Protein AF-A0A170X9P3-F1 (afdb_monomer_lite)

pLDDT: mean 81.85, std 16.05, range [38.91, 95.62]

Organism: Triatoma infestans (NCBI:txid30076)

Sequence (70 aa):
KKQSKTIMNGNASVNPMKKVTVVLGAQWGDEGKGKVVDMLATHADLVCRCQGGNNAGHTVVVDEQEFAFT

Foldseek 3Di:
DDDDPDDDPDPPPPPPDDDDDDQDDPDDDPPLSLVVCVVCVVVDPDDDDDDDDPPHWRWDDDPNDIDIDD

Structure (mmCIF, N/CA/C/O backbone):
data_AF-A0A170X9P3-F1
#
_entry.id   AF-A0A170X9P3-F1
#
loop_
_atom_site.group_PDB
_atom_site.id
_atom_site.type_symbol
_atom_site.label_atom_id
_atom_site.label_alt_id
_atom_site.label_comp_id
_atom_site.label_asym_id
_atom_site.label_entity_id
_atom_site.label_seq_id
_atom_site.pdbx_PDB_ins_code
_atom_site.Cartn_x
_atom_site.Cartn_y
_atom_site.Cartn_z
_atom_site.occupancy
_atom_site.B_iso_or_equiv
_atom_site.auth_seq_id
_atom_site.auth_comp_id
_atom_site.auth_asym_id
_atom_site.auth_atom_id
_atom_site.pdbx_PDB_model_num
ATOM 1 N N . LYS A 1 1 ? -17.762 -55.717 3.280 1.00 43.25 1 LYS A N 1
ATOM 2 C CA . LYS A 1 1 ? -18.294 -54.428 3.796 1.00 43.25 1 LYS A CA 1
ATOM 3 C C . LYS A 1 1 ? -18.853 -53.628 2.619 1.00 43.25 1 LYS A C 1
ATOM 5 O O . LY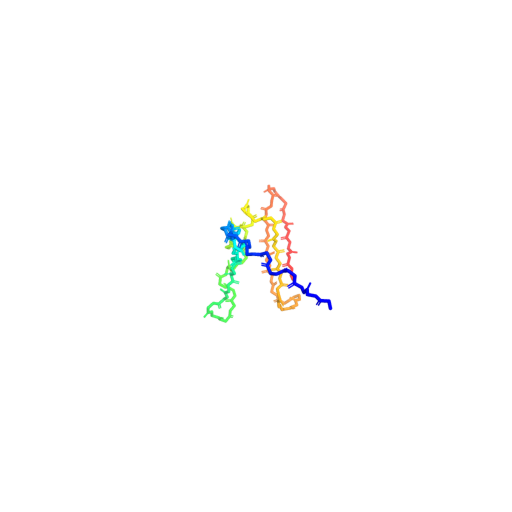S A 1 1 ? -18.069 -53.068 1.868 1.00 43.25 1 LYS A O 1
ATOM 10 N N . LYS A 1 2 ? -20.175 -53.645 2.398 1.00 38.91 2 LYS A N 1
ATOM 11 C CA . LYS A 1 2 ? -20.827 -52.786 1.393 1.00 38.91 2 LYS A CA 1
ATOM 12 C C . LYS A 1 2 ? -20.727 -51.341 1.884 1.00 38.91 2 LYS A C 1
ATOM 14 O O . LYS A 1 2 ? -21.260 -51.044 2.948 1.00 38.91 2 LYS A O 1
ATOM 19 N N . GLN A 1 3 ? -20.035 -50.469 1.154 1.00 42.66 3 GLN A N 1
ATOM 20 C CA . GLN A 1 3 ? -20.198 -49.035 1.366 1.00 42.66 3 GLN A CA 1
ATOM 21 C C . GLN A 1 3 ? -21.501 -48.618 0.691 1.00 42.66 3 GLN A C 1
ATOM 23 O O . GLN A 1 3 ? -21.659 -48.749 -0.522 1.00 42.66 3 GLN A O 1
ATOM 28 N N . SER A 1 4 ? -22.458 -48.201 1.513 1.00 44.28 4 SER A N 1
ATOM 29 C CA . SER A 1 4 ? -23.715 -47.623 1.064 1.00 44.28 4 SER A CA 1
ATOM 30 C C . SER A 1 4 ? -23.404 -46.302 0.361 1.00 44.28 4 SER A C 1
ATOM 32 O O . SER A 1 4 ? -22.925 -45.362 0.992 1.00 44.28 4 SER A O 1
ATOM 34 N N . LYS A 1 5 ? -23.626 -46.234 -0.955 1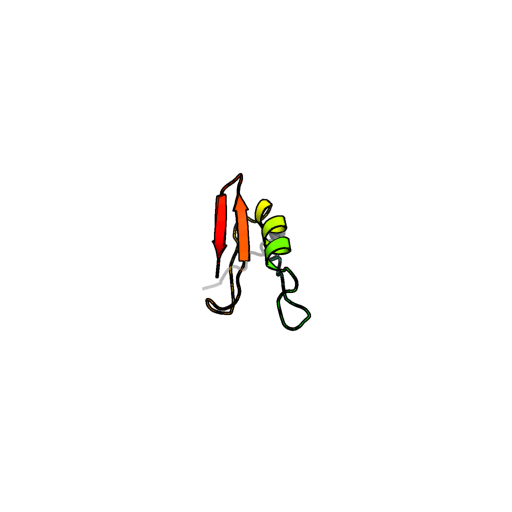.00 52.66 5 LYS A N 1
ATOM 35 C CA . LYS A 1 5 ? -23.615 -44.970 -1.698 1.00 52.66 5 LYS A CA 1
ATOM 36 C C . LYS A 1 5 ? -24.936 -44.261 -1.400 1.00 52.66 5 LYS A C 1
ATOM 38 O O . LYS A 1 5 ? -25.933 -44.490 -2.076 1.00 52.66 5 LYS A O 1
ATOM 43 N N . THR A 1 6 ? -24.947 -43.421 -0.370 1.00 50.28 6 THR A N 1
ATOM 44 C CA . THR A 1 6 ? -26.004 -42.421 -0.197 1.00 50.28 6 THR A CA 1
ATOM 45 C C . THR A 1 6 ? -25.779 -41.347 -1.257 1.00 50.28 6 THR A C 1
ATOM 47 O O . THR A 1 6 ? -24.796 -40.611 -1.192 1.00 50.28 6 THR A O 1
ATOM 50 N N . ILE A 1 7 ? -26.649 -41.284 -2.266 1.00 58.81 7 ILE A N 1
ATOM 51 C CA . ILE A 1 7 ? -26.665 -40.168 -3.214 1.00 58.81 7 ILE A CA 1
ATOM 52 C C . ILE A 1 7 ? -27.202 -38.955 -2.455 1.00 58.81 7 ILE A C 1
ATOM 54 O O . ILE A 1 7 ? -28.392 -38.869 -2.170 1.00 58.81 7 ILE A O 1
ATOM 58 N N . MET A 1 8 ? -26.309 -38.043 -2.071 1.00 53.34 8 MET A N 1
ATOM 59 C CA . MET A 1 8 ? -26.711 -36.724 -1.600 1.00 53.34 8 MET A CA 1
ATOM 60 C C . MET A 1 8 ? -27.029 -35.870 -2.828 1.00 53.34 8 MET A C 1
ATOM 62 O O . MET A 1 8 ? -26.137 -35.592 -3.628 1.00 53.34 8 MET A O 1
ATOM 66 N N . ASN A 1 9 ? -28.288 -35.453 -2.979 1.00 56.12 9 ASN A N 1
ATOM 67 C CA . ASN A 1 9 ? -28.657 -34.362 -3.881 1.00 56.12 9 ASN A CA 1
ATOM 68 C C . ASN A 1 9 ? -28.038 -33.069 -3.335 1.00 56.12 9 ASN A C 1
ATOM 70 O O . ASN A 1 9 ? -28.638 -32.351 -2.539 1.00 56.12 9 ASN A O 1
ATOM 74 N N . GLY A 1 10 ? -26.784 -32.826 -3.704 1.00 50.25 10 GLY A N 1
ATOM 75 C CA . GLY A 1 10 ? -26.013 -31.675 -3.271 1.00 50.25 10 GLY A CA 1
ATOM 76 C C . GLY A 1 10 ? -26.226 -30.493 -4.201 1.00 50.25 10 GLY A C 1
ATOM 77 O O . GLY A 1 10 ? -25.427 -30.281 -5.106 1.00 50.25 10 GLY A O 1
ATOM 78 N N . ASN A 1 11 ? -27.224 -29.659 -3.912 1.00 59.97 11 ASN A N 1
ATOM 79 C CA . ASN A 1 11 ? -27.125 -28.240 -4.253 1.00 59.97 11 ASN A CA 1
ATOM 80 C C . ASN A 1 11 ? -26.170 -27.602 -3.236 1.00 59.97 11 ASN A C 1
ATOM 82 O O . ASN A 1 11 ? -26.589 -26.897 -2.321 1.00 59.97 11 ASN A O 1
ATOM 86 N N . ALA A 1 12 ? -24.879 -27.928 -3.337 1.00 62.09 12 ALA A N 1
ATOM 87 C CA . ALA A 1 12 ? -23.855 -27.237 -2.576 1.00 62.09 12 ALA A CA 1
ATOM 88 C C . ALA A 1 12 ? -23.814 -25.800 -3.103 1.00 62.09 12 ALA A C 1
ATOM 90 O O . ALA A 1 12 ? -23.337 -25.559 -4.211 1.00 62.09 12 ALA A O 1
ATOM 91 N N . SER A 1 13 ? -24.374 -24.859 -2.341 1.00 62.00 13 SER A N 1
ATOM 92 C CA . SER A 1 13 ? -24.196 -23.431 -2.589 1.00 62.00 13 SER A CA 1
ATOM 93 C C . SER A 1 13 ? -22.699 -23.155 -2.566 1.00 62.00 13 SER A C 1
ATOM 95 O O . SER A 1 13 ? -22.082 -23.117 -1.501 1.00 62.00 13 SER A O 1
ATOM 97 N N . VAL A 1 14 ? -22.095 -23.047 -3.747 1.00 66.00 14 VAL A N 1
ATOM 98 C CA . VAL A 1 14 ? -20.691 -22.684 -3.888 1.00 66.00 14 VAL A CA 1
ATOM 99 C C . VAL A 1 14 ? -20.588 -21.259 -3.366 1.00 66.00 14 VAL A C 1
ATOM 101 O O . VAL A 1 14 ? -21.034 -20.326 -4.029 1.00 66.00 14 VAL A O 1
ATOM 104 N N . ASN A 1 15 ? -20.065 -21.082 -2.152 1.00 69.62 15 ASN A N 1
ATOM 105 C CA . ASN A 1 15 ? -19.742 -19.749 -1.662 1.00 69.62 15 ASN A CA 1
ATOM 106 C C . ASN A 1 15 ? -18.790 -19.121 -2.687 1.00 69.62 15 ASN A C 1
ATOM 108 O O . ASN A 1 15 ? -17.747 -19.723 -2.968 1.00 69.62 15 ASN A O 1
ATOM 112 N N . PRO A 1 16 ? -19.136 -17.972 -3.293 1.00 72.44 16 PRO A N 1
ATOM 113 C CA . PRO A 1 16 ? -18.273 -17.365 -4.286 1.00 72.44 16 PRO A CA 1
ATOM 114 C C . PRO A 1 16 ? -16.9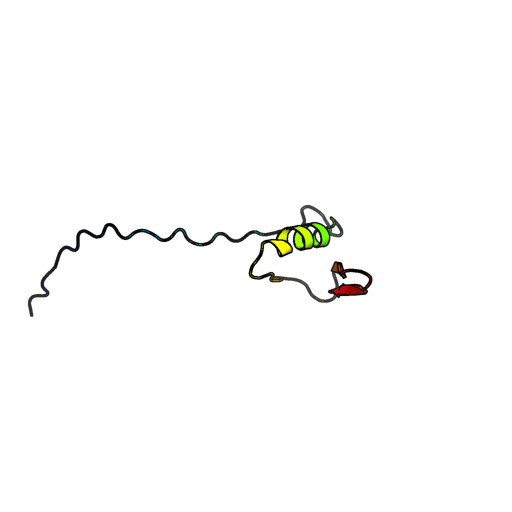24 -17.084 -3.628 1.00 72.44 16 PRO A C 1
ATOM 116 O O . PRO A 1 16 ? -16.842 -16.430 -2.588 1.00 72.44 16 PRO A O 1
ATOM 119 N N . MET A 1 17 ? -15.866 -17.642 -4.215 1.00 74.44 17 MET A N 1
ATOM 120 C CA . MET A 1 17 ? -14.501 -17.449 -3.746 1.00 74.44 17 MET A CA 1
ATOM 121 C C . MET A 1 17 ? -14.210 -15.945 -3.696 1.00 74.44 17 MET A C 1
ATOM 123 O O . MET A 1 17 ? -14.478 -15.231 -4.668 1.00 74.44 17 MET A O 1
ATOM 127 N N . LYS A 1 18 ? -13.699 -15.450 -2.561 1.00 81.12 18 LYS A N 1
ATOM 128 C CA . LYS A 1 18 ? -13.370 -14.028 -2.427 1.00 81.12 18 LYS A CA 1
ATOM 129 C C . LYS A 1 18 ? -12.318 -13.651 -3.474 1.00 81.12 18 LYS A C 1
ATOM 131 O O . LYS A 1 18 ? -11.301 -14.326 -3.613 1.00 81.12 18 LYS A O 1
ATOM 136 N N . LYS A 1 19 ? -12.588 -12.582 -4.224 1.00 89.62 19 LYS A N 1
ATOM 137 C CA . LYS A 1 19 ? -11.667 -12.044 -5.230 1.00 89.62 19 LYS A CA 1
ATOM 138 C C . LYS A 1 19 ? -10.614 -11.169 -4.553 1.00 89.62 19 LYS A C 1
ATOM 140 O O . LYS A 1 19 ? -10.907 -10.524 -3.551 1.00 89.62 19 LYS A O 1
ATOM 145 N N . VAL A 1 20 ? -9.417 -11.135 -5.131 1.00 93.62 20 VAL A N 1
ATOM 146 C CA . VAL A 1 20 ? -8.310 -10.281 -4.684 1.00 93.62 20 VAL A CA 1
ATOM 147 C C . VAL A 1 20 ? -8.109 -9.164 -5.702 1.00 93.62 20 VAL A C 1
ATOM 149 O O . VAL A 1 20 ? -8.086 -9.421 -6.906 1.00 93.62 20 VAL A O 1
ATOM 152 N N . THR A 1 21 ? -7.954 -7.935 -5.216 1.00 95.62 21 THR A N 1
ATOM 153 C CA . THR A 1 21 ? -7.593 -6.771 -6.032 1.00 95.62 21 THR A CA 1
ATOM 154 C C . THR A 1 21 ? -6.079 -6.601 -6.0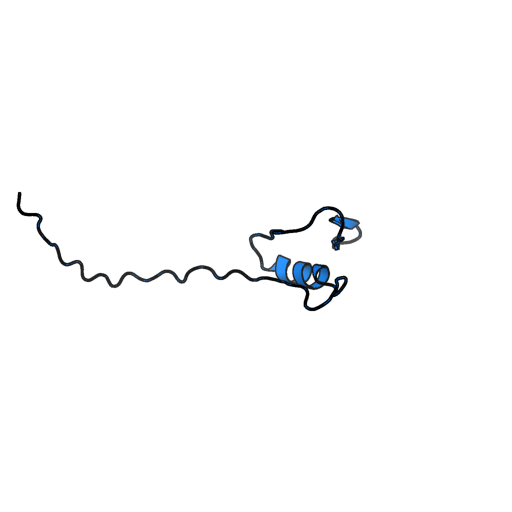16 1.00 95.62 21 THR A C 1
ATOM 156 O O . THR A 1 21 ? -5.461 -6.681 -4.957 1.00 95.62 21 THR A O 1
ATOM 159 N N . VAL A 1 22 ? -5.477 -6.367 -7.183 1.00 95.50 22 VAL A N 1
ATOM 160 C CA . VAL A 1 22 ? -4.022 -6.227 -7.331 1.00 95.50 22 VAL A CA 1
ATOM 161 C C . VAL A 1 22 ? -3.709 -4.911 -8.037 1.00 95.50 22 VAL A C 1
ATOM 163 O O . VAL A 1 22 ? -4.294 -4.612 -9.076 1.00 95.50 22 VAL A O 1
ATOM 166 N N . VAL A 1 23 ? -2.771 -4.142 -7.481 1.00 94.81 23 VAL A N 1
ATOM 167 C CA . VAL A 1 23 ? -2.251 -2.901 -8.073 1.00 94.81 23 VAL A CA 1
ATOM 168 C C . VAL A 1 23 ? -0.819 -3.149 -8.547 1.00 94.81 23 VAL A C 1
ATOM 170 O O . VAL A 1 23 ? 0.031 -3.571 -7.764 1.00 94.81 23 VAL A O 1
ATOM 173 N N . LEU A 1 24 ? -0.550 -2.899 -9.831 1.00 94.00 24 LEU A N 1
ATOM 174 C CA . LEU A 1 24 ? 0.747 -3.132 -10.479 1.00 94.00 24 LEU A CA 1
ATOM 175 C C . LEU A 1 24 ? 1.196 -1.893 -11.257 1.00 94.00 24 LEU A C 1
ATOM 177 O O . LEU A 1 24 ? 0.377 -1.077 -11.673 1.00 94.00 24 LEU A O 1
ATOM 181 N N . GLY A 1 25 ? 2.511 -1.760 -11.440 1.00 92.62 25 GLY A N 1
ATOM 182 C CA . GLY A 1 25 ? 3.099 -0.715 -12.280 1.00 92.62 25 GLY A CA 1
ATOM 183 C C . GLY A 1 25 ? 3.086 -1.157 -13.730 1.00 92.62 25 GLY A C 1
ATOM 184 O O . GLY A 1 25 ? 3.369 -2.318 -14.015 1.00 92.62 25 GLY A O 1
ATOM 185 N N . ALA A 1 26 ? 2.742 -0.242 -14.627 1.00 94.50 26 ALA A N 1
ATOM 186 C CA . ALA A 1 26 ? 2.770 -0.494 -16.063 1.00 94.50 26 ALA A CA 1
ATOM 187 C C . ALA A 1 26 ? 4.069 0.006 -16.718 1.00 94.50 26 ALA A C 1
ATOM 189 O O . ALA A 1 26 ? 4.289 -0.260 -17.898 1.00 94.50 26 ALA A O 1
ATOM 190 N N . GLN A 1 27 ? 4.904 0.749 -15.982 1.00 92.75 27 GLN A 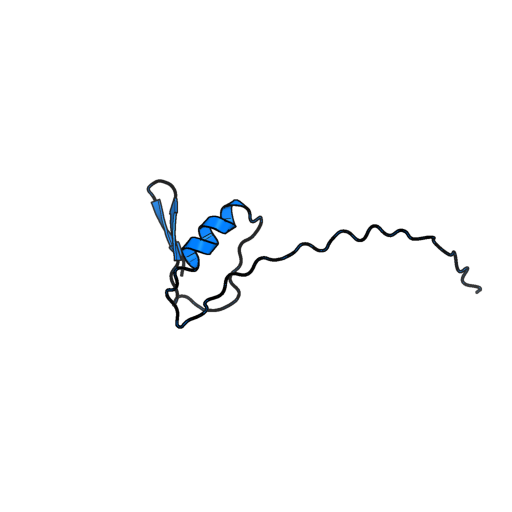N 1
ATOM 191 C CA . GLN A 1 27 ? 6.113 1.397 -16.485 1.00 92.75 27 GLN A CA 1
ATOM 192 C C . GLN A 1 27 ? 7.311 1.106 -15.557 1.00 92.75 27 GLN A C 1
ATOM 194 O O . GLN A 1 27 ? 7.331 0.110 -14.832 1.00 92.75 27 GLN A O 1
ATOM 199 N N . TRP A 1 28 ? 8.337 1.963 -15.605 1.00 89.75 28 TRP A N 1
ATOM 200 C CA . TRP A 1 28 ? 9.578 1.843 -14.835 1.00 89.75 28 TRP A CA 1
ATOM 201 C C . TRP A 1 28 ? 9.532 2.573 -13.485 1.00 89.75 28 TRP A C 1
ATOM 203 O O . TRP A 1 28 ? 10.506 3.207 -13.091 1.00 89.75 28 TRP A O 1
ATOM 213 N N . GLY A 1 29 ? 8.424 2.455 -12.752 1.00 87.06 29 GLY A N 1
ATOM 214 C CA . GLY A 1 29 ? 8.310 3.006 -11.401 1.00 87.06 29 GLY A CA 1
ATOM 215 C C . GLY A 1 29 ? 7.667 4.390 -11.335 1.00 87.06 29 GLY A C 1
ATOM 216 O O . GLY A 1 29 ? 7.274 4.965 -12.346 1.00 87.06 29 GLY A O 1
ATOM 217 N N . ASP A 1 30 ? 7.490 4.865 -10.100 1.00 87.81 30 ASP A N 1
ATOM 218 C CA . ASP A 1 30 ? 6.935 6.177 -9.740 1.00 87.81 30 ASP A CA 1
ATOM 219 C C . ASP A 1 30 ? 5.601 6.566 -10.401 1.00 87.81 30 ASP A C 1
ATOM 221 O O . ASP A 1 30 ? 5.239 7.734 -10.488 1.00 87.81 30 ASP A O 1
ATOM 225 N N . GLU A 1 31 ? 4.780 5.581 -10.772 1.00 92.25 31 GLU A N 1
ATOM 226 C CA . GLU A 1 31 ? 3.463 5.812 -11.383 1.00 92.25 31 GLU A CA 1
ATOM 227 C C . GLU A 1 31 ? 2.389 6.247 -10.366 1.00 92.25 31 GLU A C 1
ATOM 229 O O . GLU A 1 31 ? 1.211 6.350 -10.699 1.00 92.25 31 GLU A O 1
ATOM 234 N N . GLY A 1 32 ? 2.763 6.446 -9.097 1.00 90.25 32 GLY A N 1
ATOM 235 C CA . GLY A 1 32 ? 1.827 6.829 -8.037 1.00 90.25 32 GLY A CA 1
ATOM 236 C C . GLY A 1 32 ? 0.959 5.681 -7.512 1.00 90.25 32 GLY A C 1
ATOM 237 O O . GLY A 1 32 ? -0.115 5.924 -6.963 1.00 90.25 32 GLY A O 1
ATOM 238 N N . LYS A 1 33 ? 1.421 4.427 -7.631 1.00 93.19 33 LYS A N 1
ATOM 239 C CA . LYS A 1 33 ? 0.706 3.226 -7.145 1.00 93.19 33 LYS A CA 1
ATOM 240 C C . LYS A 1 33 ? 0.266 3.336 -5.688 1.00 93.19 33 LYS A C 1
ATOM 242 O O . LYS A 1 33 ? -0.832 2.902 -5.363 1.00 93.19 33 LYS A O 1
ATOM 247 N N . GLY A 1 34 ? 1.097 3.946 -4.842 1.00 92.12 34 GLY A N 1
ATOM 248 C CA . GLY A 1 34 ? 0.779 4.184 -3.438 1.00 92.12 34 GLY A CA 1
ATOM 249 C C . GLY A 1 34 ? -0.538 4.938 -3.259 1.00 92.12 34 GLY A C 1
ATOM 250 O O . GLY A 1 34 ? -1.402 4.492 -2.521 1.00 92.12 34 GLY A O 1
ATOM 251 N N . LYS A 1 35 ? -0.773 6.001 -4.035 1.00 93.00 35 LYS A N 1
ATOM 252 C CA . LYS A 1 35 ? -2.027 6.766 -3.969 1.00 93.00 35 LYS A CA 1
ATOM 253 C C . LYS A 1 35 ? -3.253 5.931 -4.352 1.00 93.00 35 LYS A C 1
ATOM 255 O O . LYS A 1 35 ? -4.322 6.094 -3.778 1.00 93.00 35 LYS A O 1
ATOM 260 N N . VAL A 1 36 ? -3.111 5.035 -5.329 1.00 94.38 36 VAL A N 1
ATOM 261 C CA . VAL A 1 36 ? -4.191 4.113 -5.714 1.00 94.38 36 VAL A CA 1
ATOM 262 C C . VAL A 1 36 ? -4.435 3.075 -4.619 1.00 94.38 36 VAL A C 1
ATOM 264 O O . VAL A 1 36 ? -5.585 2.777 -4.313 1.00 94.38 36 VAL A O 1
ATOM 267 N N . VAL A 1 37 ? -3.367 2.544 -4.017 1.00 94.38 37 VAL A N 1
ATOM 268 C CA . VAL A 1 37 ? -3.457 1.607 -2.890 1.00 94.38 37 VAL A CA 1
ATOM 269 C C . VAL A 1 37 ? -4.141 2.263 -1.693 1.00 94.38 37 VAL A C 1
ATOM 271 O O . VAL A 1 37 ? -5.042 1.648 -1.140 1.00 94.38 37 VAL A O 1
ATOM 274 N N . ASP A 1 38 ? -3.791 3.502 -1.354 1.00 93.88 38 ASP A N 1
ATOM 275 C CA . ASP A 1 38 ? -4.399 4.273 -0.264 1.00 93.88 38 ASP A CA 1
ATOM 276 C C . ASP A 1 38 ? -5.920 4.429 -0.447 1.00 93.88 38 ASP A C 1
ATOM 278 O O . ASP A 1 38 ? -6.701 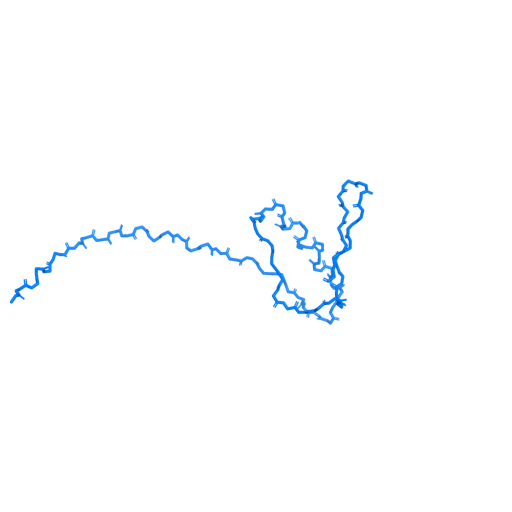4.070 0.432 1.00 93.88 38 ASP A O 1
ATOM 282 N N . MET A 1 39 ? -6.367 4.812 -1.651 1.00 94.44 39 MET A N 1
ATOM 283 C CA . MET A 1 39 ? -7.802 4.891 -1.965 1.00 94.44 39 MET A CA 1
ATOM 284 C C . MET A 1 39 ? -8.522 3.536 -1.867 1.00 94.44 39 MET A C 1
ATOM 286 O O . MET A 1 39 ? -9.682 3.474 -1.464 1.00 94.44 39 MET A O 1
ATOM 290 N N . LEU A 1 40 ? -7.871 2.440 -2.267 1.00 95.00 40 LEU A N 1
ATOM 291 C CA . LEU A 1 40 ? -8.463 1.099 -2.201 1.00 95.00 40 LEU A CA 1
ATOM 292 C C . LEU A 1 40 ? -8.430 0.515 -0.781 1.00 95.00 40 LEU A C 1
ATOM 294 O O . LEU A 1 40 ? -9.282 -0.310 -0.445 1.00 95.00 40 LEU A O 1
ATOM 298 N N . ALA A 1 41 ? -7.478 0.943 0.051 1.00 94.06 41 ALA A N 1
ATOM 299 C CA . ALA A 1 41 ? -7.283 0.449 1.408 1.00 94.06 41 ALA A CA 1
ATOM 300 C C . ALA A 1 41 ? -8.480 0.759 2.316 1.00 94.06 41 ALA A C 1
ATOM 302 O O . ALA A 1 41 ? -8.809 -0.060 3.168 1.00 94.06 41 ALA A O 1
ATOM 303 N N . THR A 1 42 ? -9.203 1.863 2.083 1.00 94.12 42 THR A N 1
ATOM 304 C CA . THR A 1 42 ? -10.430 2.212 2.830 1.00 94.12 42 THR A CA 1
ATOM 305 C C . THR A 1 42 ? -11.513 1.126 2.755 1.00 94.12 42 THR A C 1
ATOM 307 O O . THR A 1 42 ? -12.360 1.028 3.641 1.00 94.12 42 THR A O 1
ATOM 310 N N . HIS A 1 43 ? -11.499 0.298 1.707 1.00 93.38 43 HIS A N 1
ATOM 311 C CA . HIS A 1 43 ? -12.466 -0.781 1.494 1.00 93.38 43 HIS A CA 1
ATOM 312 C C . HIS A 1 43 ? -11.863 -2.183 1.651 1.00 93.38 43 HIS A C 1
ATOM 314 O O . HIS A 1 43 ? -12.545 -3.173 1.379 1.00 93.38 43 HIS A O 1
ATOM 320 N N . ALA A 1 44 ? -10.592 -2.284 2.040 1.00 94.00 44 ALA A N 1
ATOM 321 C CA . ALA A 1 44 ? -9.889 -3.550 2.155 1.00 94.00 44 ALA A CA 1
ATOM 322 C C . ALA A 1 44 ? -9.798 -3.996 3.617 1.00 94.00 44 ALA A C 1
ATOM 324 O O . ALA A 1 44 ? -9.387 -3.236 4.486 1.00 94.00 44 ALA A O 1
ATOM 325 N N . ASP A 1 45 ? -10.095 -5.272 3.868 1.00 94.75 45 ASP A N 1
ATOM 326 C CA . ASP A 1 45 ? -9.841 -5.889 5.176 1.00 94.75 45 ASP A CA 1
ATOM 327 C C . ASP A 1 45 ? -8.327 -6.043 5.441 1.00 94.75 45 ASP A C 1
ATOM 329 O O . ASP A 1 45 ? -7.878 -6.042 6.585 1.00 94.75 45 ASP A O 1
ATOM 333 N N . LEU A 1 46 ? -7.535 -6.229 4.375 1.00 93.81 46 LEU A N 1
ATOM 334 C CA . LEU A 1 46 ? -6.100 -6.517 4.421 1.00 93.81 46 LEU A CA 1
ATOM 335 C C . LEU A 1 46 ? -5.381 -5.900 3.217 1.00 93.81 46 LEU A C 1
ATOM 337 O O . LEU A 1 46 ? -5.832 -6.034 2.078 1.00 93.81 46 LEU A O 1
ATOM 341 N N . VAL A 1 47 ? -4.213 -5.306 3.470 1.00 93.56 47 VAL A N 1
ATOM 342 C CA . VAL A 1 47 ? -3.283 -4.817 2.443 1.00 93.56 47 VAL A CA 1
ATOM 343 C C . VAL A 1 47 ? -1.949 -5.538 2.618 1.00 93.56 47 VAL A C 1
ATOM 345 O O . VAL A 1 47 ? -1.427 -5.637 3.727 1.00 93.56 47 VAL A O 1
ATOM 348 N N . CYS A 1 48 ? -1.400 -6.083 1.532 1.00 92.94 48 CYS A N 1
ATOM 349 C CA . CYS A 1 48 ? -0.165 -6.867 1.564 1.00 92.94 48 CYS A CA 1
ATOM 350 C C . CYS A 1 48 ? 0.792 -6.435 0.450 1.00 92.94 48 CYS A C 1
ATOM 352 O O . CYS A 1 48 ? 0.364 -6.092 -0.652 1.00 92.94 48 CYS A O 1
ATOM 354 N N . ARG A 1 49 ? 2.098 -6.515 0.724 1.00 91.94 49 ARG A N 1
ATOM 355 C CA . ARG A 1 49 ? 3.165 -6.267 -0.252 1.00 91.94 49 ARG A CA 1
ATOM 356 C C . ARG A 1 49 ? 3.872 -7.576 -0.592 1.00 91.94 49 ARG A C 1
ATOM 358 O O . ARG A 1 49 ? 4.362 -8.261 0.297 1.00 91.94 49 ARG A O 1
ATOM 365 N N . CYS A 1 50 ? 3.920 -7.911 -1.879 1.00 89.12 50 CYS A N 1
ATOM 366 C CA . CYS A 1 50 ? 4.403 -9.217 -2.343 1.00 89.12 50 CYS A CA 1
ATOM 367 C C . CYS A 1 50 ? 5.888 -9.225 -2.737 1.00 89.12 50 CYS A C 1
ATOM 369 O O . CYS A 1 50 ? 6.494 -10.290 -2.761 1.00 89.12 50 CYS A O 1
ATOM 371 N N . GLN A 1 51 ? 6.440 -8.070 -3.134 1.00 86.75 51 GLN A N 1
ATOM 372 C CA . GLN A 1 51 ? 7.790 -7.941 -3.694 1.00 86.75 51 GLN A CA 1
ATOM 373 C C . GLN A 1 51 ? 8.441 -6.590 -3.346 1.00 86.75 51 GLN A C 1
ATOM 375 O O . GLN A 1 51 ? 7.756 -5.609 -3.027 1.00 86.75 51 GLN A O 1
ATOM 380 N N . GLY A 1 52 ? 9.770 -6.538 -3.486 1.00 83.50 52 GLY A N 1
ATOM 381 C CA . GLY A 1 52 ? 10.613 -5.356 -3.265 1.00 83.50 52 GLY A CA 1
ATOM 382 C C . GLY A 1 52 ? 11.366 -5.371 -1.927 1.00 83.50 52 GLY A C 1
ATOM 383 O O . GLY A 1 52 ? 11.339 -6.361 -1.204 1.00 83.50 52 GLY A O 1
ATOM 384 N N . GLY A 1 53 ? 12.044 -4.266 -1.617 1.00 76.06 53 GLY A N 1
ATOM 385 C CA . GLY A 1 53 ? 12.634 -3.947 -0.310 1.00 76.06 53 GLY A CA 1
ATOM 386 C C . GLY A 1 53 ? 12.413 -2.461 0.012 1.00 76.06 53 GLY A C 1
ATOM 387 O O . GLY A 1 53 ? 11.537 -1.849 -0.598 1.00 76.06 53 GLY A O 1
ATOM 388 N N . ASN A 1 54 ? 13.250 -1.872 0.874 1.00 76.69 54 ASN A N 1
ATOM 389 C CA . ASN A 1 54 ? 13.223 -0.461 1.325 1.00 76.69 54 ASN A CA 1
ATOM 390 C C . ASN A 1 54 ? 13.569 0.578 0.215 1.00 76.69 54 ASN A C 1
ATOM 392 O O . ASN A 1 54 ? 14.144 1.629 0.467 1.00 76.69 54 ASN A O 1
ATOM 396 N N . ASN A 1 55 ? 13.337 0.242 -1.054 1.00 77.38 55 ASN A N 1
ATOM 397 C CA . ASN A 1 55 ? 13.783 0.990 -2.231 1.00 77.38 55 ASN A CA 1
ATOM 398 C C . ASN A 1 55 ? 12.642 1.750 -2.924 1.00 77.38 55 ASN A C 1
ATOM 400 O O . ASN A 1 55 ? 12.910 2.545 -3.819 1.00 77.38 55 ASN A O 1
ATOM 404 N N . ALA A 1 56 ? 11.387 1.482 -2.559 1.00 75.56 56 ALA A N 1
ATOM 405 C CA . ALA A 1 56 ? 10.218 2.140 -3.129 1.00 75.56 56 ALA A CA 1
ATOM 406 C C . ALA A 1 56 ? 9.369 2.703 -1.994 1.00 75.56 56 ALA A C 1
ATOM 408 O O . ALA A 1 56 ? 8.898 1.949 -1.147 1.00 75.56 56 ALA A O 1
ATOM 409 N N . GLY A 1 57 ? 9.191 4.021 -1.995 1.00 81.25 57 GLY A N 1
ATOM 410 C CA . GLY A 1 57 ? 8.441 4.720 -0.964 1.00 81.25 57 GLY A CA 1
ATOM 411 C C . GLY A 1 57 ? 6.952 4.823 -1.279 1.00 81.25 57 GLY A C 1
ATOM 412 O O . GLY A 1 57 ? 6.543 5.005 -2.426 1.00 81.25 57 GLY A O 1
ATOM 413 N N . HIS A 1 58 ? 6.140 4.771 -0.233 1.00 84.81 58 HIS A N 1
ATOM 414 C CA . HIS A 1 58 ? 4.767 5.232 -0.224 1.00 84.81 58 HIS A CA 1
ATOM 415 C C . HIS A 1 58 ? 4.555 6.093 1.017 1.00 84.81 58 HIS A C 1
ATOM 417 O O . HIS A 1 58 ? 4.535 5.594 2.138 1.00 84.81 58 HIS A O 1
ATOM 423 N N . THR A 1 59 ? 4.391 7.393 0.806 1.00 88.75 59 THR A N 1
ATOM 424 C CA . THR A 1 59 ? 4.014 8.315 1.874 1.00 88.75 59 THR A CA 1
ATOM 425 C C . THR A 1 59 ? 2.496 8.410 1.959 1.00 88.75 59 THR A C 1
ATOM 427 O O . THR A 1 59 ? 1.833 8.563 0.929 1.00 88.75 59 THR A O 1
ATOM 430 N N . VAL A 1 60 ? 1.963 8.337 3.175 1.00 90.00 60 VAL A N 1
ATOM 431 C CA . VAL A 1 60 ? 0.551 8.558 3.501 1.00 90.00 60 VAL A CA 1
ATOM 432 C C . VAL A 1 60 ? 0.469 9.684 4.520 1.00 90.00 60 VAL A C 1
ATOM 434 O O . VAL A 1 60 ? 1.282 9.749 5.440 1.00 90.00 60 VAL A O 1
ATOM 437 N N . VAL A 1 61 ? -0.516 10.564 4.368 1.00 90.94 61 VAL A N 1
ATOM 438 C CA . VAL A 1 61 ? -0.842 11.582 5.369 1.00 90.94 61 VAL A CA 1
ATOM 439 C C . VAL A 1 61 ? -2.189 11.220 5.971 1.00 90.94 61 VAL A C 1
ATOM 441 O O . VAL A 1 61 ? -3.172 11.092 5.243 1.00 90.94 61 VAL A O 1
ATOM 444 N N . VAL A 1 62 ? -2.223 11.038 7.288 1.00 90.75 62 VAL A N 1
ATOM 445 C CA . VAL A 1 62 ? -3.458 10.832 8.048 1.00 90.75 62 VAL A CA 1
ATOM 446 C C . VAL A 1 62 ? -3.619 12.037 8.960 1.00 90.75 62 VAL A C 1
ATOM 448 O O . VAL A 1 62 ? -2.752 12.303 9.794 1.00 90.75 62 VAL A O 1
ATOM 451 N N . ASP A 1 63 ? -4.701 12.785 8.757 1.00 91.12 63 ASP A N 1
ATOM 452 C CA . ASP A 1 63 ? -4.922 14.104 9.353 1.00 91.12 63 ASP A CA 1
ATOM 453 C C . ASP A 1 63 ? -3.757 15.068 9.046 1.00 91.12 63 ASP A C 1
ATOM 455 O O . ASP A 1 63 ? -3.577 15.468 7.896 1.00 91.12 63 ASP A O 1
ATOM 459 N N . GLU A 1 64 ? -2.951 15.422 10.047 1.00 93.19 64 GLU A N 1
ATOM 460 C CA . GLU A 1 64 ? -1.773 16.293 9.908 1.00 93.19 64 GLU A CA 1
ATOM 461 C C . GLU A 1 64 ? -0.444 15.528 10.051 1.00 93.19 64 GLU A C 1
ATOM 463 O O . GLU A 1 64 ? 0.629 16.132 10.053 1.00 93.19 64 GLU A O 1
ATOM 468 N N . GLN A 1 65 ? -0.494 14.196 10.175 1.00 92.62 65 GLN A N 1
ATOM 469 C CA . GLN A 1 65 ? 0.681 13.359 10.395 1.00 92.62 65 GLN A CA 1
ATOM 470 C C . GLN A 1 65 ? 1.101 12.636 9.115 1.00 92.62 65 GLN A C 1
ATOM 472 O O . GLN A 1 65 ? 0.322 11.914 8.492 1.00 92.62 65 GLN A O 1
ATOM 477 N N . GLU A 1 66 ? 2.378 12.778 8.769 1.00 93.38 66 GLU A N 1
ATOM 478 C CA . GLU A 1 66 ? 3.003 12.075 7.653 1.00 93.38 66 GLU A CA 1
ATOM 479 C C . GLU A 1 66 ? 3.598 10.733 8.104 1.00 93.38 66 GLU A C 1
ATOM 481 O O . GLU A 1 66 ? 4.266 10.643 9.140 1.00 93.38 66 GLU A O 1
ATOM 486 N N . PHE A 1 67 ? 3.369 9.698 7.297 1.00 91.50 67 PHE A N 1
ATOM 487 C CA . PHE A 1 67 ? 3.894 8.348 7.456 1.00 91.50 67 PHE A CA 1
ATOM 488 C C . PHE A 1 67 ? 4.607 7.930 6.173 1.00 91.50 67 PHE A C 1
ATOM 490 O O . PHE A 1 67 ? 3.984 7.825 5.117 1.00 91.50 67 PHE A O 1
ATOM 497 N N . ALA A 1 68 ? 5.907 7.659 6.262 1.00 89.06 68 ALA A N 1
ATOM 498 C CA . ALA A 1 68 ? 6.696 7.145 5.148 1.00 89.06 68 ALA A CA 1
ATOM 499 C C . ALA A 1 68 ? 6.848 5.623 5.268 1.00 89.06 68 ALA A C 1
ATOM 501 O O . ALA A 1 68 ? 7.499 5.127 6.188 1.00 89.06 68 ALA A O 1
ATOM 502 N N . PHE A 1 69 ? 6.256 4.886 4.330 1.00 85.06 69 PHE A N 1
ATOM 503 C CA . PHE A 1 69 ? 6.428 3.442 4.191 1.00 85.06 69 PHE A CA 1
ATOM 504 C C . PHE A 1 69 ? 7.422 3.149 3.077 1.00 85.06 69 PHE A C 1
ATOM 506 O O . PHE A 1 69 ? 7.373 3.789 2.028 1.00 85.06 69 PHE A O 1
ATOM 513 N N . THR A 1 70 ? 8.303 2.176 3.279 1.00 80.88 70 THR A N 1
ATOM 514 C CA . THR A 1 70 ? 9.340 1.820 2.309 1.00 80.88 70 THR A CA 1
ATOM 515 C C . THR A 1 70 ? 9.491 0.328 2.099 1.00 80.88 70 THR A C 1
ATOM 517 O O . THR A 1 70 ? 8.996 -0.487 2.910 1.00 80.88 70 THR A O 1
#

InterPro domains:
  IPR001114 Adenylosuccinate synthetase [MF_00011] (1-70)
  IPR001114 Adenylosuccinate synthetase [PF00709] (22-69)
  IPR001114 Adenylosuccinate synthetase [PTHR11846] (7-69)
  IPR018220 Adenylosuccinate synthase, GTP-binding site [PS01266] (27-34)
  IPR027417 P-loop containing nucleoside triphosphate hydrolase [SSF52540] (17-69)
  IPR042109 Adenylosuccinate synthetase, domain 1 [G3DSA:3.40.440.10] (6-70)

Radius of gyration: 22.02 Å; chains: 1; bounding box: 42×71×27 Å

Secondary structure (DSSP, 8-state):
--------------PPPPP------SSSS-S-HHHHHHHHHTT-S-----S--TTS-EEEEETTEEEEE-